Protein AF-A0A4V2SL57-F1 (afdb_monomer)

Sequence (72 aa):
MFRRKKKLRSEINGNLLETLTTCKEDWFRKKRVIEKSIEPSDEVMYQLKLAEAKYLFLLKEARFHSLSLKVK

Organism: NCBI:txid442528

Structure (mmCIF, N/CA/C/O backbone):
data_AF-A0A4V2SL57-F1
#
_entry.id   AF-A0A4V2SL57-F1
#
loop_
_atom_site.group_PDB
_atom_site.id
_atom_site.type_symbol
_atom_site.label_atom_id
_atom_site.label_alt_id
_atom_site.label_comp_id
_atom_site.label_asym_id
_atom_site.label_entity_id
_atom_site.label_seq_id
_atom_site.pdbx_PDB_ins_code
_atom_site.Cartn_x
_atom_site.Cartn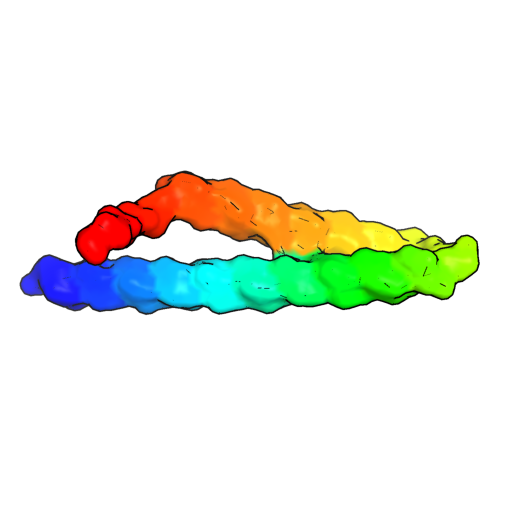_y
_atom_site.Cartn_z
_atom_site.occupancy
_atom_site.B_iso_or_equiv
_atom_site.auth_seq_id
_atom_site.auth_comp_id
_atom_site.auth_asym_id
_atom_site.auth_atom_id
_atom_site.pdbx_PDB_model_num
ATOM 1 N N . MET A 1 1 ? -20.604 -11.719 26.930 1.00 62.41 1 MET A N 1
ATOM 2 C CA . MET A 1 1 ? -20.491 -11.751 25.447 1.00 62.41 1 MET A CA 1
ATOM 3 C C . MET A 1 1 ? -19.747 -10.545 24.846 1.00 62.41 1 MET A C 1
ATOM 5 O O . MET A 1 1 ? -18.993 -10.726 23.896 1.00 62.41 1 MET A O 1
ATOM 9 N N . PHE A 1 2 ? -19.857 -9.334 25.407 1.00 61.25 2 PHE A N 1
ATOM 10 C CA . PHE A 1 2 ? -19.272 -8.106 24.831 1.00 61.25 2 PHE A CA 1
ATOM 11 C C . PHE A 1 2 ? -17.729 -8.042 24.760 1.00 61.25 2 PHE A C 1
ATOM 13 O O . PHE A 1 2 ? -17.194 -7.466 23.813 1.00 61.25 2 PHE A O 1
ATOM 20 N N . ARG A 1 3 ? -16.992 -8.682 25.687 1.00 69.12 3 ARG A N 1
ATOM 21 C CA . ARG A 1 3 ? 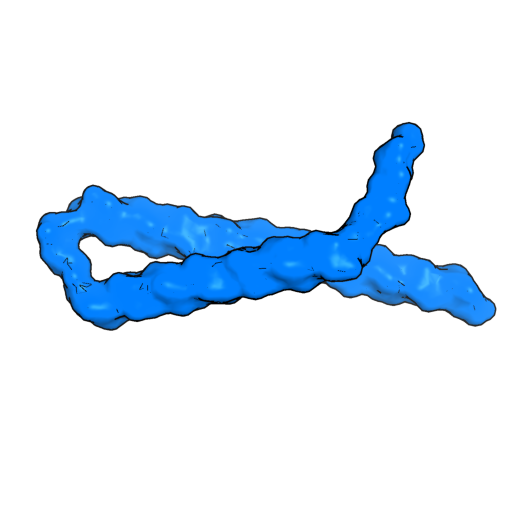-15.511 -8.752 25.642 1.00 69.12 3 ARG A CA 1
ATOM 22 C C . ARG A 1 3 ? -14.977 -9.516 24.421 1.00 69.12 3 ARG A C 1
ATOM 24 O O . ARG A 1 3 ? -14.029 -9.051 23.797 1.00 69.12 3 ARG A O 1
ATOM 31 N N . ARG A 1 4 ? -15.615 -10.630 24.029 1.00 76.50 4 ARG A N 1
ATOM 32 C CA . ARG A 1 4 ? -15.227 -11.409 22.832 1.00 76.50 4 ARG A CA 1
ATOM 33 C C . ARG A 1 4 ? -15.407 -10.586 21.552 1.00 76.50 4 ARG A C 1
ATOM 35 O O . ARG A 1 4 ? -14.500 -10.525 20.733 1.00 76.50 4 ARG A O 1
ATOM 42 N N . LYS A 1 5 ? -16.524 -9.855 21.443 1.00 75.88 5 LYS A N 1
ATOM 43 C CA . LYS A 1 5 ? -16.817 -8.962 20.306 1.00 75.88 5 LYS A CA 1
ATOM 44 C C . LYS A 1 5 ? -15.844 -7.777 20.201 1.00 75.88 5 LYS A C 1
ATOM 46 O O . LYS A 1 5 ? -15.632 -7.268 19.105 1.00 75.88 5 LYS A O 1
ATOM 51 N N . LYS A 1 6 ? -15.270 -7.310 21.318 1.00 77.94 6 LYS A N 1
ATOM 52 C CA . LYS A 1 6 ? -14.223 -6.271 21.317 1.00 77.94 6 LYS A CA 1
ATOM 53 C C . LYS A 1 6 ? -12.865 -6.836 20.888 1.00 77.94 6 LYS A C 1
ATOM 55 O O . LYS A 1 6 ? -12.194 -6.203 20.084 1.00 77.94 6 LYS A O 1
ATOM 60 N N . LYS A 1 7 ? -12.499 -8.031 21.372 1.00 81.69 7 LYS A N 1
ATOM 61 C CA . LYS A 1 7 ? -11.259 -8.721 20.977 1.00 81.69 7 LYS A CA 1
ATOM 62 C C . LYS A 1 7 ? -11.237 -9.023 19.475 1.00 81.69 7 LYS A C 1
ATOM 64 O O . LYS A 1 7 ? -10.300 -8.620 18.806 1.00 81.69 7 LYS A O 1
ATOM 69 N N . LEU A 1 8 ? -12.321 -9.599 18.951 1.00 83.75 8 LEU A N 1
ATOM 70 C CA . LEU A 1 8 ? -12.457 -9.904 17.524 1.00 83.75 8 LEU A CA 1
ATOM 71 C C . LEU A 1 8 ? -12.320 -8.655 16.641 1.00 83.75 8 LEU A C 1
ATOM 73 O O .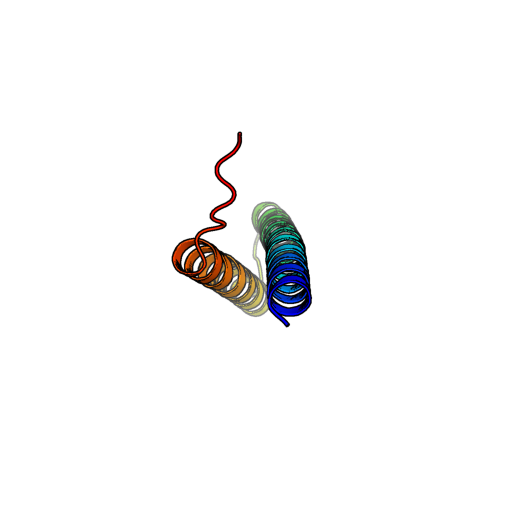 LEU A 1 8 ? -11.629 -8.678 15.633 1.00 83.75 8 LEU A O 1
ATOM 77 N N . ARG A 1 9 ? -12.931 -7.533 17.045 1.00 82.12 9 ARG A N 1
ATOM 78 C CA . ARG A 1 9 ? -12.780 -6.256 16.329 1.00 82.12 9 ARG A CA 1
ATOM 79 C C . ARG A 1 9 ? -11.343 -5.735 16.349 1.00 82.12 9 ARG A C 1
ATOM 81 O O . ARG A 1 9 ? -10.882 -5.219 15.343 1.00 82.12 9 ARG A O 1
ATOM 88 N N . SER A 1 10 ? -10.642 -5.874 17.474 1.00 82.94 10 SER A N 1
ATOM 89 C CA . SER A 1 10 ? -9.234 -5.475 17.577 1.00 82.94 10 SER A CA 1
ATOM 90 C C . SER A 1 10 ? -8.331 -6.305 16.667 1.00 82.94 10 SER A C 1
ATOM 92 O O . SER A 1 10 ? -7.407 -5.760 16.080 1.00 82.94 10 SER A O 1
ATOM 94 N N . GLU A 1 11 ? -8.600 -7.602 16.557 1.00 86.50 11 GLU A N 1
ATOM 95 C CA . GLU A 1 11 ? -7.845 -8.532 15.716 1.00 86.50 11 GLU A CA 1
ATOM 96 C C . GLU A 1 11 ? -8.063 -8.241 14.228 1.00 86.50 11 GLU A C 1
ATOM 98 O O . GLU A 1 11 ? -7.102 -8.054 13.493 1.00 86.50 11 GLU A O 1
ATOM 103 N N . ILE A 1 12 ? -9.319 -8.060 13.808 1.00 85.69 12 ILE A N 1
ATOM 104 C CA . ILE A 1 12 ? -9.657 -7.661 12.432 1.00 85.69 12 ILE A CA 1
ATOM 105 C C . ILE A 1 12 ? -8.984 -6.332 12.063 1.00 85.69 12 ILE A C 1
ATOM 107 O O . ILE A 1 12 ? -8.410 -6.207 10.985 1.00 85.69 12 ILE A O 1
ATOM 111 N N . ASN A 1 13 ? -9.015 -5.350 12.968 1.00 86.19 13 ASN A N 1
ATOM 112 C CA . ASN A 1 13 ? -8.357 -4.062 12.757 1.00 86.19 13 ASN A CA 1
ATOM 113 C C . ASN A 1 13 ? -6.829 -4.195 12.650 1.00 86.19 13 ASN A C 1
ATOM 115 O O . ASN A 1 13 ? -6.219 -3.503 11.837 1.00 86.19 13 ASN A O 1
ATOM 119 N N . GLY A 1 14 ? -6.222 -5.068 13.459 1.00 87.31 14 GLY A N 1
ATOM 120 C CA . GLY A 1 14 ? -4.795 -5.381 13.383 1.00 87.31 14 GLY A CA 1
ATOM 121 C C . GLY A 1 14 ? -4.424 -5.990 12.034 1.00 87.31 14 GLY A C 1
ATOM 122 O O . GLY A 1 14 ? -3.540 -5.476 11.356 1.00 87.31 14 GLY A O 1
ATOM 123 N N . ASN A 1 15 ? -5.182 -6.994 11.592 1.00 90.69 15 ASN A N 1
ATOM 124 C CA . ASN A 1 15 ? -4.967 -7.653 10.304 1.00 90.69 15 ASN A CA 1
ATOM 125 C C . ASN A 1 15 ? -5.162 -6.682 9.126 1.00 90.69 15 ASN A C 1
ATOM 127 O O . ASN A 1 15 ? -4.424 -6.740 8.143 1.00 90.69 15 ASN A O 1
ATOM 131 N N . LEU A 1 16 ? -6.133 -5.763 9.218 1.00 89.62 16 LEU A N 1
ATOM 132 C CA . LEU A 1 16 ? -6.353 -4.727 8.205 1.00 89.62 16 LEU A CA 1
ATOM 133 C C . LEU A 1 16 ? -5.152 -3.779 8.104 1.00 89.62 16 LEU A C 1
ATOM 135 O O . LEU A 1 16 ? -4.725 -3.454 6.998 1.00 89.62 16 LEU A O 1
ATOM 139 N N . LEU A 1 17 ? -4.600 -3.351 9.245 1.00 90.06 17 LEU A N 1
ATOM 140 C CA . LEU A 1 17 ? -3.406 -2.506 9.290 1.00 90.06 17 LEU A CA 1
ATOM 141 C C . LEU A 1 17 ? -2.185 -3.221 8.709 1.00 90.06 17 LEU A C 1
ATOM 143 O O . LEU A 1 17 ? -1.497 -2.637 7.877 1.00 90.06 17 LEU A O 1
ATOM 147 N N . GLU A 1 18 ? -1.959 -4.477 9.095 1.00 93.75 18 GLU A N 1
ATOM 148 C CA . GLU A 1 18 ? -0.864 -5.301 8.575 1.00 93.75 18 GLU A CA 1
ATOM 149 C C . GLU A 1 18 ? -0.967 -5.458 7.051 1.00 93.75 18 GLU A C 1
ATOM 151 O O . GLU A 1 18 ? -0.037 -5.131 6.310 1.00 93.75 18 GLU A O 1
ATOM 156 N N . THR A 1 19 ? -2.151 -5.824 6.556 1.00 93.94 19 THR A N 1
ATOM 157 C CA . THR A 1 19 ? -2.405 -5.977 5.116 1.00 93.94 19 THR A CA 1
ATOM 158 C C . THR A 1 19 ? -2.202 -4.660 4.360 1.00 93.94 19 THR A C 1
ATOM 160 O O . THR A 1 19 ? -1.650 -4.644 3.256 1.00 93.94 19 THR A O 1
ATOM 163 N N . LEU A 1 20 ? -2.622 -3.534 4.948 1.00 93.38 20 LEU A N 1
ATOM 164 C CA . LEU A 1 20 ? -2.429 -2.204 4.374 1.00 93.38 20 LEU A CA 1
ATOM 165 C C . LEU A 1 20 ? -0.942 -1.846 4.289 1.00 93.38 20 LEU A C 1
ATOM 167 O O . LEU A 1 20 ? -0.511 -1.315 3.262 1.00 93.38 20 LEU A O 1
ATOM 171 N N . THR A 1 21 ? -0.152 -2.155 5.323 1.00 93.88 21 THR A N 1
ATOM 172 C CA . THR A 1 21 ? 1.301 -1.932 5.308 1.00 93.88 21 THR A CA 1
ATOM 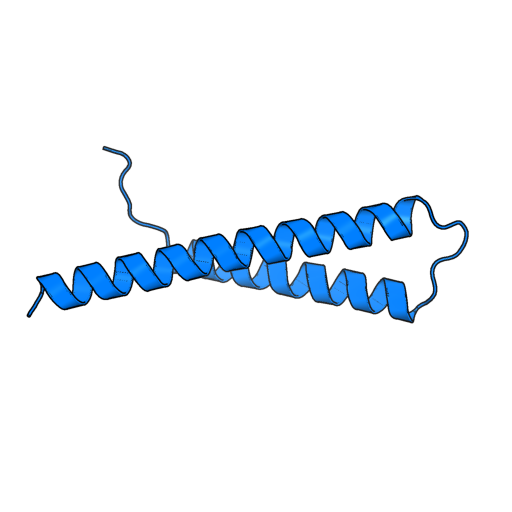173 C C . THR A 1 21 ? 1.999 -2.768 4.241 1.00 93.88 21 THR A C 1
ATOM 175 O O . THR A 1 21 ? 2.766 -2.207 3.460 1.00 93.88 21 THR A O 1
ATOM 178 N N . THR A 1 22 ? 1.655 -4.050 4.099 1.00 96.25 22 THR A N 1
ATOM 179 C CA . THR A 1 22 ? 2.222 -4.911 3.051 1.00 96.25 22 THR A CA 1
ATOM 180 C C . THR A 1 22 ? 1.853 -4.415 1.653 1.00 96.25 22 THR A C 1
ATOM 182 O O . THR A 1 22 ? 2.719 -4.284 0.791 1.00 96.25 22 THR A O 1
ATOM 185 N N . CYS A 1 23 ? 0.587 -4.041 1.420 1.00 95.81 23 CYS A N 1
ATOM 186 C CA . CYS A 1 23 ? 0.161 -3.506 0.121 1.00 95.81 23 CYS A CA 1
ATOM 187 C C . CYS A 1 23 ? 0.873 -2.193 -0.229 1.00 95.81 23 CYS A C 1
ATOM 189 O O . CYS A 1 23 ? 1.191 -1.949 -1.395 1.00 95.81 23 CYS A O 1
ATOM 191 N N . LYS A 1 24 ? 1.133 -1.347 0.774 1.00 95.69 24 LYS A N 1
ATOM 192 C CA . LYS A 1 24 ? 1.914 -0.121 0.606 1.00 95.69 24 LYS A CA 1
ATOM 193 C C . LYS A 1 24 ? 3.334 -0.458 0.154 1.00 95.69 24 LYS A C 1
ATOM 195 O O . LYS A 1 24 ? 3.792 0.090 -0.846 1.00 95.69 24 LYS A O 1
ATOM 200 N N . GLU A 1 25 ? 4.019 -1.348 0.866 1.00 96.75 25 GLU A N 1
ATOM 201 C CA . GLU A 1 25 ? 5.390 -1.761 0.544 1.00 96.75 25 GLU A CA 1
ATOM 202 C C . GLU A 1 25 ? 5.495 -2.367 -0.857 1.00 96.75 25 GLU A C 1
ATOM 204 O O . GLU A 1 25 ? 6.374 -1.973 -1.626 1.00 96.75 25 GLU A O 1
ATOM 209 N N . ASP A 1 26 ? 4.553 -3.232 -1.232 1.00 96.12 26 ASP A N 1
ATOM 210 C CA . ASP A 1 26 ? 4.477 -3.817 -2.571 1.00 96.12 26 ASP A CA 1
ATOM 211 C C . ASP A 1 26 ? 4.316 -2.753 -3.658 1.00 96.12 26 ASP A C 1
ATOM 213 O O . ASP A 1 26 ? 5.024 -2.778 -4.671 1.00 96.12 26 ASP A O 1
ATOM 217 N N . TRP A 1 27 ? 3.413 -1.790 -3.455 1.00 97.00 27 TRP A N 1
ATOM 218 C CA . TRP A 1 27 ? 3.224 -0.692 -4.397 1.00 97.00 27 TRP A CA 1
ATOM 219 C C . TRP A 1 27 ? 4.498 0.150 -4.542 1.00 97.00 27 TRP A C 1
ATOM 221 O O . TRP A 1 27 ? 4.949 0.388 -5.665 1.00 97.00 27 TRP A O 1
ATOM 231 N N . PHE A 1 28 ? 5.138 0.532 -3.431 1.00 95.44 28 PHE A N 1
ATOM 232 C CA . PHE A 1 28 ? 6.395 1.288 -3.455 1.00 95.44 28 PHE A CA 1
ATOM 233 C C . PHE A 1 28 ? 7.540 0.511 -4.104 1.00 95.44 28 PHE A C 1
ATOM 235 O O . PHE A 1 28 ? 8.340 1.094 -4.840 1.00 95.44 28 PHE A O 1
ATOM 242 N N . ARG A 1 29 ? 7.624 -0.802 -3.868 1.00 94.38 29 ARG A N 1
ATOM 243 C CA . ARG A 1 29 ? 8.628 -1.665 -4.491 1.00 94.38 29 ARG A CA 1
ATOM 244 C C . ARG A 1 29 ? 8.450 -1.695 -6.006 1.00 94.38 29 ARG A C 1
ATOM 246 O O . ARG A 1 29 ? 9.420 -1.455 -6.721 1.00 94.38 29 ARG A O 1
ATOM 253 N N . LYS A 1 30 ? 7.230 -1.936 -6.497 1.00 93.06 30 LYS A N 1
ATOM 254 C CA . LYS A 1 30 ? 6.932 -1.933 -7.940 1.00 93.06 30 LYS A CA 1
ATOM 255 C C . LYS A 1 30 ? 7.191 -0.566 -8.566 1.00 93.06 30 LYS A C 1
ATOM 257 O O . LYS A 1 30 ? 7.801 -0.490 -9.628 1.00 93.06 30 LYS A O 1
ATOM 262 N N . LYS A 1 31 ? 6.810 0.511 -7.874 1.00 94.06 31 LYS A N 1
ATOM 263 C CA . LYS A 1 31 ? 7.064 1.886 -8.313 1.00 94.06 31 LYS A CA 1
ATOM 264 C C . LYS A 1 31 ? 8.559 2.150 -8.498 1.00 94.06 31 LYS A C 1
ATOM 266 O O . LYS A 1 31 ? 8.963 2.619 -9.553 1.00 94.06 31 LYS A O 1
ATOM 271 N N . ARG A 1 32 ? 9.387 1.748 -7.529 1.00 93.75 32 ARG A N 1
ATOM 272 C CA . ARG A 1 32 ? 10.849 1.908 -7.593 1.00 93.75 32 ARG A CA 1
ATOM 273 C C . ARG A 1 32 ? 11.490 1.123 -8.743 1.00 93.75 32 ARG A C 1
ATOM 275 O O . ARG A 1 32 ? 12.498 1.562 -9.285 1.00 93.75 32 ARG A O 1
ATOM 282 N N . VAL A 1 33 ? 10.949 -0.047 -9.087 1.00 89.75 33 VAL A N 1
ATOM 283 C CA . VAL A 1 33 ? 11.425 -0.835 -10.238 1.00 89.75 33 VAL A CA 1
ATOM 284 C C . VAL A 1 33 ? 11.126 -0.095 -11.542 1.00 89.75 33 VAL A C 1
ATOM 286 O O . VAL A 1 33 ? 12.017 0.057 -12.374 1.00 89.75 33 VAL A O 1
ATOM 289 N N . ILE A 1 34 ? 9.908 0.431 -11.686 1.00 91.12 34 ILE A N 1
ATOM 290 C CA . ILE A 1 34 ? 9.482 1.183 -12.875 1.00 91.12 34 ILE A CA 1
ATOM 291 C C . ILE A 1 34 ? 10.268 2.487 -13.030 1.00 91.12 34 ILE A C 1
ATOM 293 O O . ILE A 1 34 ? 10.736 2.775 -14.121 1.00 91.12 34 ILE A O 1
ATOM 297 N N . GLU A 1 35 ? 10.493 3.235 -11.947 1.00 90.56 35 GLU A N 1
ATOM 298 C CA . GLU A 1 35 ? 11.274 4.486 -11.967 1.00 90.56 35 GLU A CA 1
ATOM 299 C C . GLU A 1 35 ? 12.720 4.297 -12.454 1.00 90.56 35 GLU A C 1
ATOM 301 O O . GLU A 1 35 ? 13.327 5.229 -12.971 1.00 90.56 35 GLU A O 1
ATOM 306 N N . LYS A 1 36 ? 13.281 3.095 -12.285 1.00 90.38 36 LYS A N 1
ATOM 307 C CA . LYS A 1 36 ? 14.628 2.736 -12.756 1.00 90.38 36 LYS A CA 1
ATOM 308 C C . LYS A 1 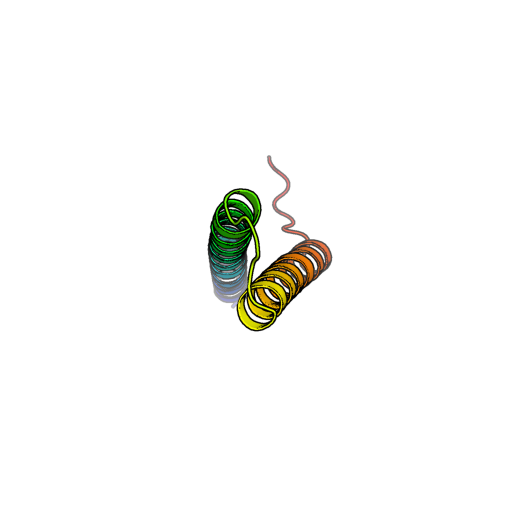36 ? 14.631 2.091 -14.144 1.00 90.38 36 LYS A C 1
ATOM 310 O O . LYS A 1 36 ? 15.702 1.773 -14.655 1.00 90.38 36 LYS A O 1
ATOM 315 N N . SER A 1 37 ? 13.458 1.847 -14.720 1.00 87.31 37 SER A N 1
ATOM 316 C CA . SER A 1 37 ? 13.312 1.190 -16.015 1.00 87.31 37 SER A CA 1
ATOM 317 C C . SER A 1 37 ? 13.301 2.235 -17.127 1.00 87.31 37 SER A C 1
ATOM 319 O O . SER A 1 37 ? 12.578 3.221 -17.040 1.00 87.31 37 SER A O 1
ATOM 321 N N . ILE A 1 38 ? 14.092 2.005 -18.177 1.00 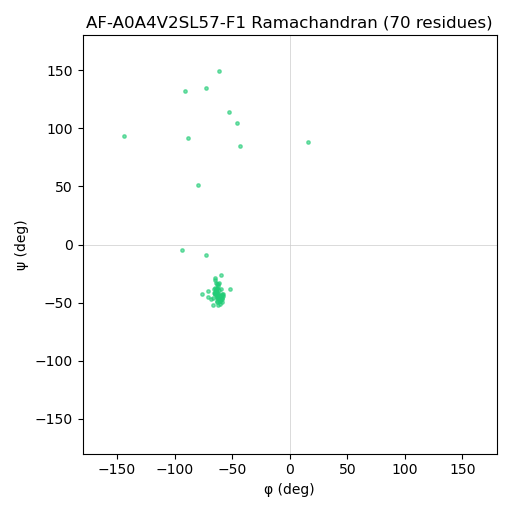81.94 38 ILE A N 1
ATOM 322 C CA . ILE A 1 38 ? 14.120 2.872 -19.366 1.00 81.94 38 ILE A CA 1
ATOM 323 C C . ILE A 1 38 ? 12.826 2.700 -20.175 1.00 81.94 38 ILE A C 1
ATOM 325 O O . ILE A 1 38 ? 12.247 3.683 -20.622 1.00 81.94 38 ILE A O 1
ATOM 329 N N . GLU A 1 39 ? 12.344 1.460 -20.297 1.00 89.19 39 GLU A N 1
ATOM 330 C CA . GLU A 1 39 ? 11.083 1.134 -20.964 1.00 89.19 39 GLU A CA 1
ATO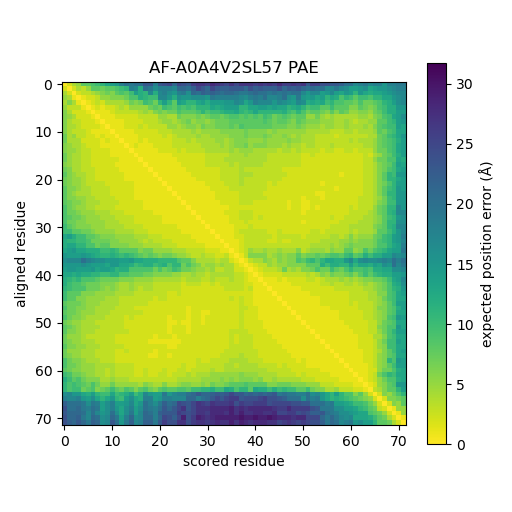M 331 C C . GLU A 1 39 ? 10.390 -0.028 -20.226 1.00 89.19 39 GLU A C 1
ATOM 333 O O . GLU A 1 39 ? 10.725 -1.198 -20.426 1.00 89.19 39 GLU A O 1
ATOM 338 N N . PRO A 1 40 ? 9.491 0.265 -19.270 1.00 86.00 40 PRO A N 1
ATOM 339 C CA . PRO A 1 40 ? 8.743 -0.765 -18.561 1.00 86.00 40 PRO A CA 1
ATOM 340 C C . PRO A 1 40 ? 7.674 -1.380 -19.474 1.00 86.00 40 PRO A C 1
ATOM 342 O O . PRO A 1 40 ? 6.912 -0.666 -20.119 1.00 86.00 40 PRO A O 1
ATOM 345 N N . SER A 1 41 ? 7.573 -2.711 -19.474 1.00 92.12 41 SER A N 1
ATOM 346 C CA . SER A 1 41 ? 6.501 -3.430 -20.177 1.00 92.12 41 SER A CA 1
ATOM 347 C C . SER A 1 41 ? 5.114 -3.057 -19.637 1.00 92.12 41 SER A C 1
ATOM 349 O O . SER A 1 41 ? 4.944 -2.815 -18.435 1.00 92.12 41 SER A O 1
ATOM 351 N N . ASP A 1 42 ? 4.104 -3.101 -20.509 1.00 92.19 42 ASP A N 1
ATOM 352 C CA . ASP A 1 42 ? 2.696 -2.895 -20.160 1.00 92.19 42 ASP A CA 1
ATOM 353 C C . ASP A 1 42 ? 2.244 -3.780 -18.996 1.00 92.19 42 ASP A C 1
ATOM 355 O O . ASP A 1 42 ? 1.523 -3.325 -18.108 1.00 92.19 42 ASP A O 1
ATOM 359 N N . GLU A 1 43 ? 2.718 -5.027 -18.933 1.00 92.44 43 GLU A N 1
ATOM 360 C CA . GLU A 1 43 ? 2.387 -5.937 -17.837 1.00 92.44 43 GLU A CA 1
ATOM 361 C C . GLU A 1 43 ? 2.851 -5.381 -16.484 1.00 92.44 43 GLU A C 1
ATOM 363 O O . GLU A 1 43 ? 2.102 -5.376 -15.503 1.00 92.44 43 GLU A O 1
ATOM 368 N N . VAL A 1 44 ? 4.070 -4.845 -16.435 1.00 90.75 44 VAL A N 1
ATOM 369 C CA . VAL A 1 44 ? 4.650 -4.252 -15.225 1.00 90.75 44 VAL A CA 1
ATOM 370 C C . VAL A 1 44 ? 3.861 -3.002 -14.821 1.00 90.75 44 VAL A C 1
ATOM 372 O O . VAL A 1 44 ? 3.572 -2.798 -13.636 1.00 90.75 44 VAL A O 1
ATOM 375 N N . MET A 1 45 ? 3.419 -2.211 -15.800 1.00 93.19 45 MET A N 1
ATOM 376 C CA . MET A 1 45 ? 2.562 -1.046 -15.577 1.00 93.19 45 MET A CA 1
ATOM 377 C C . MET A 1 45 ? 1.175 -1.437 -15.047 1.00 93.19 45 MET A C 1
ATOM 379 O O . MET A 1 45 ? 0.678 -0.815 -14.102 1.00 93.19 45 MET A O 1
ATOM 383 N N . TYR A 1 46 ? 0.556 -2.495 -15.579 1.00 95.62 46 TYR A N 1
ATOM 384 C CA . TYR A 1 46 ? -0.709 -3.023 -15.059 1.00 95.62 46 TYR A CA 1
ATOM 385 C C . TYR A 1 46 ? -0.560 -3.544 -13.633 1.00 95.62 46 TYR A C 1
ATOM 387 O O . TYR A 1 46 ? -1.395 -3.260 -12.772 1.00 95.62 46 TYR A O 1
ATOM 395 N N . GLN A 1 47 ? 0.532 -4.248 -13.343 1.00 94.62 47 GLN A N 1
ATOM 396 C CA . GLN A 1 47 ? 0.825 -4.743 -12.005 1.00 94.62 47 GLN A CA 1
ATOM 397 C C . GLN A 1 47 ? 1.040 -3.620 -10.981 1.00 94.62 47 GLN A C 1
ATOM 399 O O . GLN A 1 47 ? 0.693 -3.809 -9.807 1.00 94.62 47 GLN A O 1
ATOM 404 N N . LEU A 1 48 ? 1.599 -2.476 -11.395 1.00 95.88 48 LEU A N 1
ATOM 405 C CA . LEU A 1 48 ? 1.705 -1.277 -10.560 1.00 95.88 48 LEU A CA 1
ATOM 406 C C . LEU A 1 48 ? 0.324 -0.692 -10.266 1.00 95.88 48 LEU A C 1
ATOM 408 O O . LEU A 1 48 ? -0.008 -0.501 -9.097 1.00 95.88 48 LEU A O 1
ATOM 412 N N . LYS A 1 49 ? -0.488 -0.461 -11.306 1.00 96.12 49 LYS A N 1
ATOM 413 C CA . LYS A 1 49 ? -1.850 0.082 -11.157 1.00 96.12 49 LYS A CA 1
ATOM 414 C C . LYS A 1 49 ? -2.728 -0.817 -10.290 1.00 96.12 49 LYS A C 1
ATOM 416 O O . LYS A 1 49 ? -3.501 -0.331 -9.470 1.00 96.12 49 LYS A O 1
ATOM 421 N N . LEU A 1 50 ? -2.584 -2.135 -10.421 1.00 97.12 50 LEU A N 1
ATOM 422 C CA . LEU A 1 50 ? -3.300 -3.095 -9.585 1.00 97.12 50 LEU A CA 1
ATOM 423 C C . LEU A 1 50 ? -2.872 -3.002 -8.112 1.00 97.12 50 LEU A C 1
ATOM 425 O O . LEU A 1 50 ? -3.724 -3.047 -7.225 1.00 97.12 50 LEU A O 1
ATOM 429 N N . ALA A 1 51 ? -1.570 -2.871 -7.837 1.00 96.62 51 ALA A N 1
ATOM 430 C CA . ALA A 1 51 ? -1.067 -2.692 -6.473 1.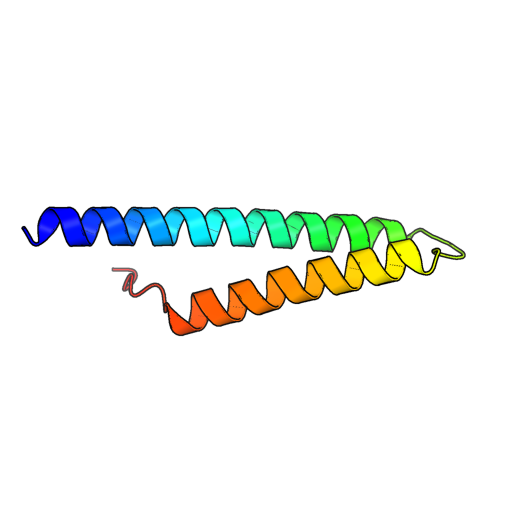00 96.62 51 ALA A CA 1
ATOM 431 C C . ALA A 1 51 ? -1.547 -1.365 -5.860 1.00 96.62 51 ALA A C 1
ATOM 433 O O . ALA A 1 51 ? -1.982 -1.337 -4.709 1.00 96.62 51 ALA A O 1
ATOM 434 N N . GLU A 1 52 ? -1.549 -0.292 -6.651 1.00 96.75 52 GLU A N 1
ATOM 435 C CA . GLU A 1 52 ? -2.088 1.011 -6.261 1.00 96.75 52 GLU A CA 1
ATOM 436 C C . GLU A 1 52 ? -3.580 0.929 -5.915 1.00 96.75 52 GLU A C 1
ATOM 438 O O . GLU A 1 52 ? -3.996 1.367 -4.843 1.00 96.75 52 GLU A O 1
ATOM 443 N N . ALA A 1 53 ? -4.385 0.304 -6.780 1.00 97.50 53 ALA A N 1
ATOM 444 C CA . ALA A 1 53 ? -5.817 0.138 -6.559 1.00 97.50 53 ALA A CA 1
ATOM 445 C C . ALA A 1 53 ? -6.114 -0.633 -5.262 1.00 97.50 53 ALA A C 1
ATOM 447 O O . ALA A 1 53 ? -6.983 -0.219 -4.494 1.00 97.50 53 ALA A O 1
ATOM 448 N N . LYS A 1 54 ? -5.358 -1.706 -4.975 1.00 95.81 54 LYS A N 1
ATOM 449 C CA . LYS A 1 54 ? -5.467 -2.465 -3.716 1.00 95.81 54 LYS A CA 1
ATOM 450 C C . LYS A 1 54 ? -5.163 -1.591 -2.499 1.00 95.81 54 LYS A C 1
ATOM 452 O O . LYS A 1 54 ? -5.942 -1.575 -1.548 1.00 95.81 54 LYS A O 1
ATOM 457 N N . TYR A 1 55 ? -4.066 -0.836 -2.535 1.00 95.44 55 TYR A N 1
ATOM 458 C CA . TYR A 1 55 ? -3.685 0.055 -1.439 1.00 95.44 55 TYR A CA 1
ATOM 459 C C . TYR A 1 55 ? -4.728 1.160 -1.200 1.00 95.44 55 TYR A C 1
ATOM 461 O O . TYR A 1 55 ? -5.148 1.385 -0.064 1.00 95.44 55 TYR A O 1
ATOM 469 N N . LEU A 1 56 ? -5.202 1.816 -2.264 1.00 95.00 56 LEU A N 1
ATOM 470 C CA . LEU A 1 56 ? -6.222 2.864 -2.171 1.00 95.00 56 LEU A CA 1
ATOM 471 C C . LEU A 1 56 ? -7.567 2.324 -1.679 1.00 95.00 56 LEU A C 1
ATOM 473 O O . LEU A 1 56 ? -8.251 2.999 -0.910 1.00 95.00 56 LEU A O 1
ATOM 477 N N . PHE A 1 57 ? -7.945 1.115 -2.095 1.00 94.56 57 PHE A N 1
ATOM 478 C CA . PHE A 1 57 ? -9.129 0.435 -1.584 1.00 94.56 57 PHE A CA 1
ATOM 479 C C . PHE A 1 57 ? -9.015 0.192 -0.075 1.00 94.56 57 PHE A C 1
ATOM 481 O O . PHE A 1 57 ? -9.880 0.633 0.676 1.00 94.56 57 PHE A O 1
ATOM 488 N N . LEU A 1 58 ? -7.907 -0.390 0.393 1.00 91.75 58 LEU A N 1
ATOM 489 C CA . LEU A 1 58 ? -7.682 -0.627 1.823 1.00 91.75 58 LEU A CA 1
ATOM 490 C C . LEU A 1 58 ? -7.622 0.670 2.638 1.00 91.75 58 LEU A C 1
ATOM 492 O O . LEU A 1 58 ? -8.094 0.699 3.770 1.00 91.75 58 LEU A O 1
ATOM 496 N N . LEU A 1 59 ? -7.102 1.765 2.075 1.00 91.00 59 LEU A N 1
ATOM 497 C CA . LEU A 1 59 ? -7.163 3.087 2.707 1.00 91.00 59 LEU A CA 1
ATOM 498 C C . LEU A 1 59 ? -8.599 3.597 2.859 1.00 91.00 59 LEU A C 1
ATOM 500 O O . LEU A 1 59 ? -8.924 4.199 3.884 1.00 91.00 59 LEU A O 1
ATOM 504 N N . LYS A 1 60 ? -9.455 3.387 1.852 1.00 91.38 60 LYS A N 1
ATOM 505 C CA . LYS A 1 60 ? -10.882 3.723 1.949 1.00 91.38 60 LYS A CA 1
ATOM 506 C C . LYS A 1 60 ? -11.545 2.882 3.033 1.00 91.38 60 LYS A C 1
ATOM 508 O O . LYS A 1 60 ? -12.179 3.458 3.912 1.00 91.38 60 LYS A O 1
ATOM 513 N N . GLU A 1 61 ? -11.323 1.571 3.032 1.00 88.44 61 GLU A N 1
ATOM 514 C CA . GLU A 1 61 ? -11.848 0.665 4.058 1.00 88.44 61 GLU A CA 1
ATOM 515 C C . GLU A 1 61 ? -11.364 1.058 5.457 1.00 88.44 61 GLU A C 1
ATOM 517 O O . GLU A 1 61 ? -12.172 1.203 6.365 1.00 88.44 61 GLU A O 1
ATOM 522 N N . ALA A 1 62 ? -10.076 1.353 5.646 1.00 86.81 62 ALA A N 1
ATOM 523 C CA . ALA A 1 62 ? -9.539 1.809 6.929 1.00 86.81 62 ALA A CA 1
ATOM 524 C C . ALA A 1 62 ? -10.165 3.135 7.405 1.00 86.81 62 ALA A C 1
ATOM 526 O O . ALA A 1 62 ? -10.352 3.333 8.608 1.00 86.81 62 ALA A O 1
ATOM 527 N N . ARG A 1 63 ? -10.520 4.037 6.477 1.00 83.69 63 ARG A N 1
ATOM 528 C CA . ARG A 1 63 ? -11.255 5.278 6.779 1.00 83.69 63 ARG A CA 1
ATOM 529 C C . ARG A 1 63 ? -12.709 5.003 7.158 1.00 83.69 63 ARG A C 1
ATOM 531 O O . ARG A 1 63 ? -13.164 5.550 8.157 1.00 83.69 63 ARG A O 1
ATOM 538 N N . PHE A 1 64 ? -13.414 4.146 6.417 1.00 79.88 64 PHE A N 1
ATOM 539 C CA . PHE A 1 64 ? -14.783 3.724 6.744 1.00 79.88 64 PHE A CA 1
ATOM 540 C C . PHE A 1 64 ? -14.844 3.005 8.091 1.00 79.88 64 PHE A C 1
ATOM 542 O O . PHE A 1 64 ? -15.699 3.291 8.927 1.00 79.88 64 PHE A O 1
ATOM 549 N N . HIS A 1 65 ? -13.880 2.122 8.335 1.00 68.12 65 HIS A N 1
ATOM 550 C CA . HIS A 1 65 ? -13.729 1.406 9.590 1.00 68.12 65 HIS A CA 1
ATOM 551 C C . HIS A 1 65 ? -13.228 2.274 10.733 1.00 68.12 65 HIS A C 1
ATOM 553 O O . HIS A 1 65 ? -13.247 1.761 11.850 1.00 68.12 65 HIS A O 1
ATOM 559 N N . SER A 1 66 ? -12.808 3.524 10.451 1.00 58.03 66 SER A N 1
ATOM 560 C CA . SER A 1 66 ? -12.269 4.530 11.373 1.00 58.03 66 SER A CA 1
ATOM 561 C C . SER A 1 66 ? -11.860 3.894 12.687 1.00 58.03 66 SER A C 1
ATOM 563 O O . SER A 1 66 ? -12.676 3.760 13.597 1.00 58.03 66 SER A O 1
ATOM 565 N N . LEU A 1 67 ? -10.609 3.434 12.739 1.00 59.50 67 LEU A N 1
ATOM 566 C CA . LEU A 1 67 ? -9.912 2.997 13.942 1.00 59.50 67 LEU A CA 1
ATOM 567 C C . LEU A 1 67 ? -10.197 3.994 15.079 1.00 59.50 67 LEU A C 1
ATOM 569 O O . LEU A 1 67 ? -9.446 4.931 15.322 1.00 59.50 67 LEU A O 1
ATOM 573 N N . SER A 1 68 ? -11.321 3.795 15.770 1.00 48.97 68 SER A N 1
ATOM 574 C CA . SER A 1 68 ? -11.819 4.5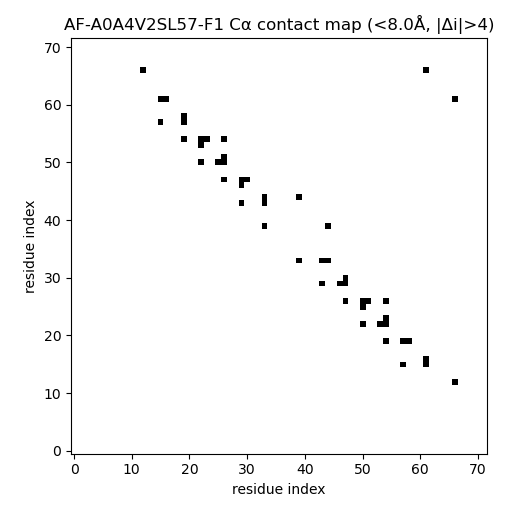72 16.900 1.00 48.97 68 SER A CA 1
ATOM 575 C C . SER A 1 68 ? -11.068 4.103 18.135 1.00 48.97 68 SER A C 1
ATOM 577 O O . SER A 1 68 ? -11.622 3.705 19.157 1.00 48.97 68 SER A O 1
ATOM 579 N N . LEU A 1 69 ? -9.751 4.078 18.018 1.00 45.09 69 LEU A N 1
ATOM 580 C CA . LEU A 1 69 ? -8.900 4.216 19.164 1.00 45.09 69 LEU A CA 1
ATOM 581 C C . LEU A 1 69 ? -8.713 5.718 19.267 1.00 45.09 69 LEU A C 1
ATOM 583 O O . LEU A 1 69 ? -7.839 6.295 18.631 1.00 45.09 69 LEU A O 1
ATOM 587 N N . LYS A 1 70 ? -9.590 6.357 20.055 1.00 39.91 70 LYS A N 1
ATOM 588 C CA . LYS A 1 70 ? -9.180 7.558 20.776 1.00 39.91 70 LYS A CA 1
ATOM 589 C C . LYS A 1 70 ? -7.824 7.211 21.382 1.00 39.91 70 LYS A C 1
ATOM 591 O O . LYS A 1 70 ? -7.766 6.395 22.303 1.00 39.91 70 LYS A O 1
ATOM 596 N N . VAL A 1 71 ? -6.763 7.749 20.788 1.00 39.25 71 VAL A N 1
ATOM 597 C CA . VAL A 1 71 ? -5.473 7.881 21.450 1.00 39.25 71 VAL A CA 1
ATOM 598 C C . VAL A 1 71 ? -5.808 8.600 22.749 1.00 39.25 71 VAL A C 1
ATOM 600 O O . VAL A 1 71 ? -6.416 9.672 22.726 1.00 39.25 71 VAL A O 1
ATOM 603 N N . LYS A 1 72 ? -5.611 7.890 23.852 1.00 35.06 72 LYS A N 1
ATOM 604 C CA . LYS A 1 72 ? -5.895 8.373 25.193 1.00 35.06 72 LYS A CA 1
ATOM 605 C C . LYS A 1 72 ? -4.611 8.930 25.771 1.00 35.06 72 LYS A C 1
ATOM 607 O O . LYS A 1 72 ? -3.562 8.314 25.481 1.00 35.06 72 LYS A O 1
#

Radius of gyration: 16.61 Å; Cα contacts (8 Å, |Δi|>4): 25; chains: 1; bounding box: 35×20×47 Å

Secondary structure (DSSP, 8-state):
-HHHHHHHHHHHHHHHHHHHHHHHHHHHHHHHHHHT-SS--HHHHHHHHHHHHHHHHHHHHHHHTT------

InterPro domains:
  IPR019644 Protein of unknown function DUF2508 [PF10704] (1-65)

Foldseek 3Di:
DVVVVVVVLVVVLVVLVVQLVVLVVQLVVLVVVVVPDPDDDPVSVVSNVVSVVVNVVSVVVCVVSPPPPPPD

Mean predicted aligned error: 6.47 Å

Nearest PDB structures (foldseek):
  3qo8-assembly1_A-2  TM=8.907E-01  e=3.423E+00  Candida albicans
  5l3c-assembly1_A  TM=5.081E-01  e=3.000E+00  Homo sapiens
  2js5-assembly1_B  TM=4.912E-01  e=5.083E+00  Methylococcus capsulatus
  8th8-assembly1_H  TM=4.860E-01  e=5.800E+00  Tetrahymena thermophila

Solvent-accessible surface area (backbone atoms only — not comparable to full-atom values): 4105 Å² total; per-residue (Å²): 116,69,68,60,61,51,52,52,51,53,50,54,52,49,52,51,51,52,52,41,52,53,34,45,52,52,28,53,52,46,47,56,54,49,76,72,40,94,78,70,54,68,69,60,53,51,54,38,53,52,32,44,52,53,33,55,48,47,52,50,50,50,57,75,63,46,77,81,65,74,84,124

pLDDT: mean 84.97, std 15.06, range [35.06, 97.5]